Protein AF-A0A2A5NYT8-F1 (afdb_monomer_lite)

Sequence (70 aa):
MAKTGVVAPIVVLVDEEGRKWLVDGRHRLEAVKSCGEPMIEALVFKGPIDAIPLLNARLNSLRGRIKPSA

Radius of gyration: 14.0 Å; chains: 1; bounding box: 30×34×36 Å

Secondary structure (DSSP, 8-state):
----S-SS-EEEEE-TT--EEEEE-HHHHHHHHHTT-S---EEEEES-TTHHHHHHHHHHHHTT---S--

Foldseek 3Di:
DPPPPPVDFWEWEQEPVRDIDGLGDVVVVVVCVVVVNPDTGYDYHYDHPVCSVVVNVVVVVVPPPDDPPD

Structure (mmCIF, N/CA/C/O backbone):
data_AF-A0A2A5NYT8-F1
#
_entry.id   AF-A0A2A5NYT8-F1
#
loop_
_atom_site.group_PDB
_atom_site.id
_atom_site.type_symbol
_atom_site.label_atom_id
_atom_site.label_alt_id
_atom_site.label_comp_id
_atom_site.label_asym_id
_atom_site.label_entity_id
_atom_site.label_seq_id
_atom_site.pdbx_PDB_ins_code
_atom_site.Cartn_x
_atom_site.Cartn_y
_atom_site.Cartn_z
_atom_site.occupancy
_atom_site.B_iso_or_equiv
_atom_site.auth_seq_id
_atom_site.auth_comp_id
_atom_site.auth_asym_id
_atom_site.auth_atom_id
_atom_site.pdbx_PDB_model_num
ATOM 1 N N . MET A 1 1 ? -2.399 -7.100 24.003 1.00 38.91 1 MET A N 1
ATOM 2 C CA . MET A 1 1 ? -3.410 -6.221 23.380 1.00 38.91 1 MET A CA 1
ATOM 3 C C . MET A 1 1 ? -3.601 -6.686 21.951 1.00 38.91 1 MET A C 1
ATOM 5 O O . MET A 1 1 ? -2.658 -6.600 21.175 1.00 38.91 1 MET A O 1
ATOM 9 N N . ALA A 1 2 ? -4.756 -7.271 21.636 1.00 37.75 2 ALA A N 1
ATOM 10 C CA . ALA A 1 2 ? -5.098 -7.606 20.260 1.00 37.75 2 ALA A CA 1
ATOM 11 C C . ALA A 1 2 ? -5.314 -6.282 19.521 1.00 37.75 2 ALA A C 1
ATOM 13 O O . ALA A 1 2 ? -6.278 -5.572 19.804 1.00 37.75 2 ALA A O 1
ATOM 14 N N . LYS A 1 3 ? -4.352 -5.906 18.671 1.00 48.56 3 LYS A N 1
ATOM 15 C CA . LYS A 1 3 ? -4.488 -4.759 17.772 1.00 48.56 3 LYS A CA 1
ATOM 16 C C . LYS A 1 3 ? -5.781 -4.948 16.980 1.00 48.56 3 LYS A C 1
ATOM 18 O O . LYS A 1 3 ? -6.094 -6.075 16.595 1.00 48.56 3 LYS A O 1
ATOM 23 N N . THR A 1 4 ? -6.533 -3.860 16.839 1.00 51.19 4 THR A N 1
ATOM 24 C CA . THR A 1 4 ? -7.756 -3.715 16.036 1.00 51.19 4 THR A CA 1
ATOM 25 C C . THR A 1 4 ? -7.775 -4.672 14.845 1.00 51.19 4 THR A C 1
ATOM 27 O O . THR A 1 4 ? -6.734 -4.853 14.229 1.00 51.19 4 THR A O 1
ATOM 30 N N . GLY A 1 5 ? -8.932 -5.294 14.557 1.00 52.31 5 GLY A N 1
ATOM 31 C CA . GLY A 1 5 ? -9.173 -6.408 13.613 1.00 52.31 5 GLY A CA 1
ATOM 32 C C . GLY A 1 5 ? -8.772 -6.199 12.141 1.00 52.31 5 GLY A C 1
ATOM 33 O O . GLY A 1 5 ? -9.521 -6.508 11.218 1.00 52.31 5 GLY A O 1
ATOM 34 N N . VAL A 1 6 ? -7.573 -5.685 11.912 1.00 56.25 6 VAL A N 1
ATOM 35 C CA . VAL A 1 6 ? -6.880 -5.514 10.654 1.00 56.25 6 VAL A CA 1
ATOM 36 C C . VAL A 1 6 ? -6.303 -6.881 10.310 1.00 56.25 6 VAL A C 1
ATOM 38 O O . VAL A 1 6 ? -5.201 -7.246 10.700 1.00 56.25 6 VAL A O 1
ATOM 41 N N . VAL A 1 7 ? -7.097 -7.665 9.583 1.00 65.50 7 VAL A N 1
ATOM 42 C CA . VAL A 1 7 ? -6.786 -9.053 9.191 1.00 65.50 7 VAL A CA 1
ATOM 43 C C . VAL A 1 7 ? -5.505 -9.158 8.344 1.00 65.50 7 VAL A C 1
ATOM 45 O O . VAL A 1 7 ? -4.905 -10.223 8.245 1.00 65.50 7 VAL A O 1
ATOM 48 N N . ALA A 1 8 ? -5.059 -8.055 7.738 1.00 78.12 8 ALA A N 1
ATOM 49 C CA . ALA A 1 8 ? -3.811 -7.996 6.987 1.00 78.12 8 ALA A CA 1
ATOM 50 C C . ALA A 1 8 ? -3.224 -6.567 6.995 1.00 78.12 8 ALA A C 1
ATOM 52 O O . ALA A 1 8 ? -3.998 -5.607 7.065 1.00 78.12 8 ALA A O 1
ATOM 53 N N . PRO A 1 9 ? -1.902 -6.395 6.831 1.00 87.00 9 PRO A N 1
ATOM 54 C CA . PRO A 1 9 ? -1.258 -5.084 6.700 1.00 87.00 9 PRO A CA 1
ATOM 55 C C . PRO A 1 9 ? -1.616 -4.382 5.376 1.00 87.00 9 PRO A C 1
ATOM 57 O O . PRO A 1 9 ? -1.994 -5.037 4.395 1.00 87.00 9 PRO A O 1
ATOM 60 N N . ILE A 1 10 ? -1.499 -3.050 5.336 1.00 91.44 10 ILE A N 1
ATOM 61 C CA . ILE A 1 10 ? -1.580 -2.267 4.085 1.00 91.44 10 ILE A CA 1
ATOM 62 C C . ILE A 1 10 ? -0.285 -2.405 3.276 1.00 91.44 10 ILE A C 1
ATOM 64 O O . ILE A 1 10 ? 0.733 -2.836 3.812 1.00 91.44 10 ILE A O 1
ATOM 68 N N . VAL A 1 11 ? -0.297 -2.031 1.996 1.00 91.69 11 VAL A N 1
ATOM 69 C CA . VAL A 1 11 ? 0.897 -2.083 1.138 1.00 91.69 11 VAL A CA 1
ATOM 70 C C . VAL A 1 11 ? 1.278 -0.684 0.681 1.00 91.69 11 VAL A C 1
ATOM 72 O O . VAL A 1 11 ? 0.445 0.048 0.147 1.00 91.69 11 VAL A O 1
ATOM 75 N N . VAL A 1 12 ? 2.547 -0.328 0.873 1.00 94.50 12 VAL A N 1
ATOM 76 C CA . VAL A 1 12 ? 3.116 0.979 0.539 1.00 94.50 12 VAL A CA 1
ATOM 77 C C . VAL A 1 12 ? 4.351 0.793 -0.340 1.00 94.50 12 VAL A C 1
ATOM 79 O O . VAL A 1 12 ? 5.195 -0.053 -0.051 1.00 94.50 12 VAL A O 1
ATOM 82 N N . LEU A 1 13 ? 4.477 1.607 -1.386 1.00 94.94 13 LEU A N 1
ATOM 83 C CA . LEU A 1 13 ? 5.706 1.768 -2.159 1.00 94.94 13 LEU A CA 1
ATOM 84 C C . LEU A 1 13 ? 6.415 3.052 -1.710 1.00 94.94 13 LEU A C 1
ATOM 86 O O . LEU A 1 13 ? 5.777 4.091 -1.567 1.00 94.94 13 LEU A O 1
ATOM 90 N N . VAL A 1 14 ? 7.723 2.983 -1.499 1.00 96.06 14 VAL A N 1
ATOM 91 C CA . VAL A 1 14 ? 8.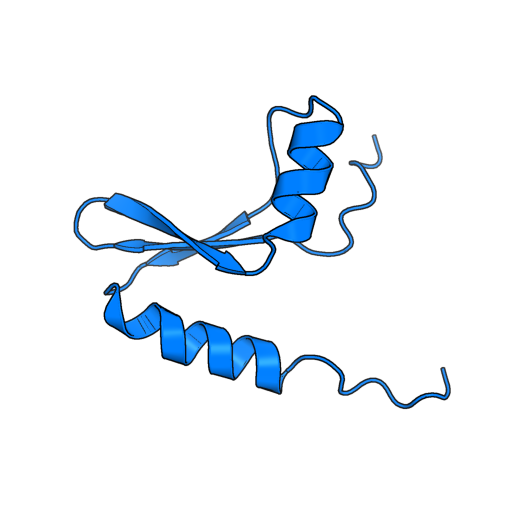608 4.134 -1.325 1.00 96.06 14 VAL A CA 1
ATOM 92 C C . VAL A 1 14 ? 9.395 4.316 -2.616 1.00 96.06 14 VAL A C 1
ATOM 94 O O . VAL A 1 14 ? 10.125 3.402 -3.009 1.00 96.06 14 VAL A O 1
ATOM 97 N N . ASP A 1 15 ? 9.221 5.465 -3.268 1.00 93.56 15 ASP A N 1
ATOM 98 C CA . ASP A 1 15 ? 9.971 5.803 -4.480 1.00 93.56 15 ASP A CA 1
ATOM 99 C C . ASP A 1 15 ? 11.414 6.241 -4.176 1.00 93.56 15 ASP A C 1
ATOM 101 O O . ASP A 1 15 ? 11.840 6.310 -3.018 1.00 93.56 15 ASP A O 1
ATOM 105 N N . GLU A 1 16 ? 12.190 6.506 -5.227 1.00 92.00 16 GLU A N 1
ATOM 106 C CA . GLU A 1 16 ? 13.595 6.924 -5.119 1.00 92.00 16 GLU A CA 1
ATOM 107 C C . GLU A 1 16 ? 13.764 8.274 -4.405 1.00 92.00 16 GLU A C 1
ATOM 109 O O . GLU A 1 16 ? 14.804 8.529 -3.800 1.00 92.00 16 GLU A O 1
ATOM 114 N N . GLU A 1 17 ? 12.722 9.106 -4.399 1.00 94.06 17 GLU A N 1
ATOM 115 C CA . GLU A 1 17 ? 12.683 10.382 -3.685 1.00 94.06 17 GLU A CA 1
ATOM 116 C C . GLU A 1 17 ? 12.197 10.237 -2.230 1.00 94.06 17 GLU A C 1
ATOM 118 O O . GLU A 1 17 ? 12.080 11.221 -1.497 1.00 94.06 17 GLU A O 1
ATOM 123 N N . GLY A 1 18 ? 11.898 9.014 -1.785 1.00 92.75 18 GLY A N 1
ATOM 124 C CA . GLY A 1 18 ? 11.418 8.724 -0.437 1.00 92.75 18 GLY A CA 1
ATOM 125 C C . GLY A 1 18 ? 9.925 8.991 -0.222 1.00 92.75 18 GLY A C 1
ATOM 126 O O . GLY A 1 18 ? 9.449 8.894 0.917 1.00 92.75 18 GLY A O 1
ATOM 127 N N . ARG A 1 19 ? 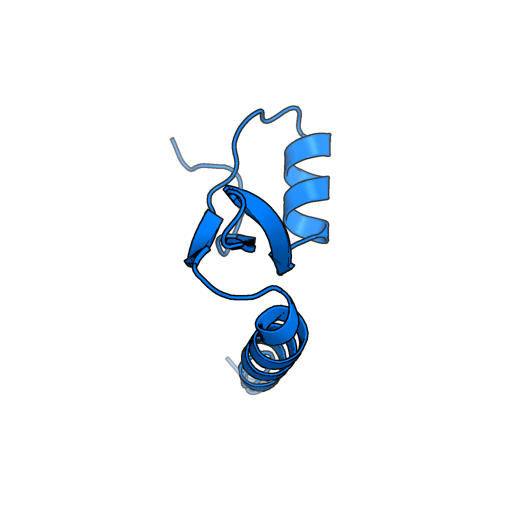9.157 9.305 -1.273 1.00 94.81 19 ARG A N 1
ATOM 128 C CA . ARG A 1 19 ? 7.708 9.522 -1.166 1.00 94.81 19 ARG A CA 1
ATOM 129 C C . ARG A 1 19 ? 6.994 8.185 -1.018 1.00 94.81 19 ARG A C 1
ATOM 131 O O . ARG A 1 19 ? 7.355 7.185 -1.634 1.00 94.81 19 ARG A O 1
ATOM 138 N N . LYS A 1 20 ? 5.957 8.174 -0.179 1.00 94.19 20 LYS A N 1
ATOM 139 C CA . LYS A 1 20 ? 5.170 6.981 0.155 1.00 94.19 20 LYS A CA 1
ATOM 140 C C . LYS A 1 20 ? 3.876 6.964 -0.644 1.00 94.19 20 LYS A C 1
ATOM 142 O O . LYS A 1 20 ? 3.033 7.843 -0.478 1.00 94.19 20 LYS A O 1
ATOM 147 N N . TRP A 1 21 ? 3.692 5.919 -1.432 1.00 93.88 21 TRP A N 1
ATOM 148 C CA . 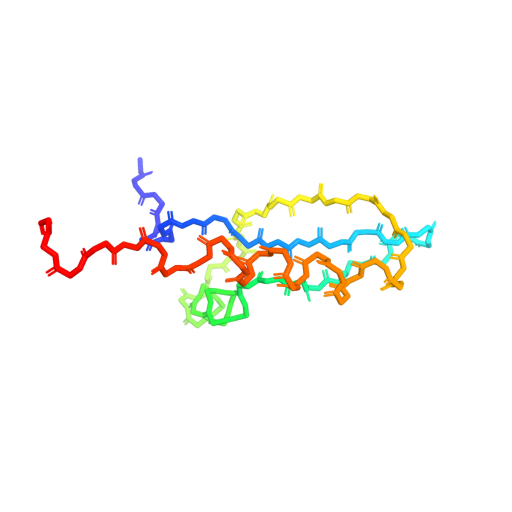TRP A 1 21 ? 2.516 5.689 -2.254 1.00 93.88 21 TRP A CA 1
ATOM 149 C C . TRP A 1 21 ? 1.727 4.506 -1.709 1.00 93.88 21 TRP A C 1
ATOM 151 O O . TRP A 1 21 ? 2.266 3.414 -1.532 1.00 93.88 21 TRP A O 1
ATOM 161 N N . LEU A 1 22 ? 0.439 4.712 -1.438 1.00 92.44 22 LEU A N 1
ATOM 162 C CA . LEU A 1 22 ? -0.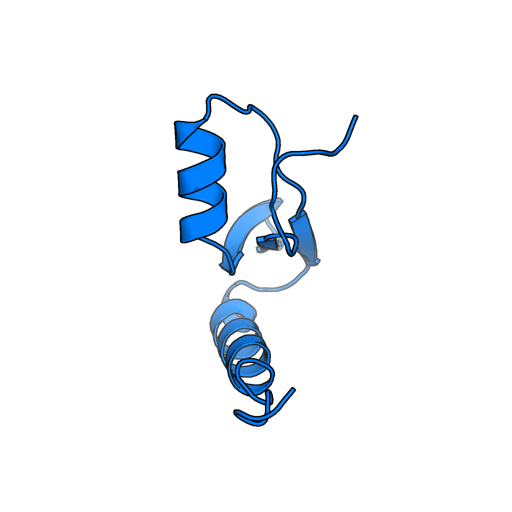446 3.621 -1.050 1.00 92.44 22 LEU A CA 1
ATOM 163 C C . LEU A 1 22 ? -0.732 2.747 -2.276 1.00 92.44 22 LEU A C 1
ATOM 165 O O . LEU A 1 22 ? -1.342 3.207 -3.239 1.00 92.44 22 LEU A O 1
ATOM 169 N N . VAL A 1 23 ? -0.305 1.490 -2.217 1.00 91.25 23 VAL A N 1
ATOM 170 C CA . VAL A 1 23 ? -0.533 0.493 -3.269 1.00 91.25 23 VAL A CA 1
ATOM 171 C C . VAL A 1 23 ? -1.842 -0.234 -2.982 1.00 91.25 23 VAL A C 1
ATOM 173 O O . VAL A 1 23 ? -2.747 -0.245 -3.808 1.00 91.25 23 VAL A O 1
ATOM 176 N N . ASP A 1 24 ? -1.992 -0.758 -1.764 1.00 90.19 24 ASP A N 1
ATOM 177 C CA . ASP A 1 24 ? -3.166 -1.525 -1.370 1.00 90.19 24 ASP A CA 1
ATOM 178 C C . ASP A 1 24 ? -3.599 -1.257 0.077 1.00 90.19 24 ASP A C 1
ATOM 180 O O . ASP A 1 24 ? -2.790 -0.957 0.952 1.00 90.19 24 ASP A O 1
ATOM 184 N N . GLY A 1 25 ? -4.896 -1.433 0.347 1.00 89.00 25 GLY A N 1
ATOM 185 C CA . GLY A 1 25 ? -5.452 -1.350 1.694 1.00 89.00 25 GLY A CA 1
ATOM 186 C C . GLY A 1 25 ? -6.104 -0.012 2.029 1.00 89.00 25 GLY A C 1
ATOM 187 O O . GLY A 1 25 ? -6.246 0.297 3.208 1.00 89.00 25 GLY A O 1
ATOM 188 N N . ARG A 1 26 ? -6.561 0.745 1.022 1.00 91.81 26 ARG A N 1
ATOM 189 C CA . ARG A 1 26 ? -7.265 2.028 1.195 1.00 91.81 26 ARG A CA 1
ATOM 190 C C . ARG A 1 26 ? -8.390 1.982 2.230 1.00 91.81 26 ARG A C 1
ATOM 192 O O . ARG A 1 26 ? -8.344 2.752 3.179 1.00 91.81 26 ARG A O 1
ATOM 199 N N . HIS A 1 27 ? -9.332 1.047 2.113 1.00 90.06 27 HIS A N 1
ATOM 200 C CA . HIS A 1 27 ? -10.440 0.950 3.075 1.00 90.06 27 HIS A CA 1
ATOM 201 C C . HIS A 1 27 ? -9.969 0.628 4.500 1.00 90.06 27 HIS A C 1
ATOM 203 O O . HIS A 1 27 ? -10.554 1.108 5.461 1.00 90.06 27 HIS A O 1
ATOM 209 N N . ARG A 1 28 ? -8.891 -0.156 4.657 1.00 89.69 28 ARG A N 1
ATOM 210 C CA . ARG A 1 28 ? -8.310 -0.451 5.980 1.00 89.69 28 ARG A CA 1
ATOM 211 C C . ARG A 1 28 ? -7.648 0.786 6.576 1.00 89.69 28 ARG A C 1
ATOM 213 O O . ARG A 1 28 ? -7.845 1.064 7.752 1.00 89.69 28 ARG A O 1
ATOM 220 N N . LEU A 1 29 ? -6.910 1.544 5.764 1.00 90.62 29 LEU A N 1
ATOM 221 C CA . LEU A 1 29 ? -6.321 2.813 6.185 1.00 90.62 29 LEU A CA 1
ATOM 222 C C . LEU A 1 29 ? -7.404 3.817 6.609 1.00 90.62 29 LEU A C 1
ATOM 224 O O . LEU A 1 29 ? -7.281 4.444 7.657 1.00 90.62 29 LEU A O 1
ATOM 228 N N . GLU A 1 30 ? -8.476 3.940 5.826 1.00 91.19 30 GLU A N 1
ATOM 229 C CA . GLU A 1 30 ? -9.622 4.803 6.141 1.00 91.19 30 GLU A CA 1
ATOM 230 C C . GLU A 1 30 ? -10.353 4.339 7.413 1.00 91.19 30 GLU A C 1
ATOM 232 O O . GLU A 1 30 ? -10.684 5.172 8.255 1.00 91.19 30 GLU A O 1
ATOM 237 N N . ALA A 1 31 ? -10.528 3.028 7.608 1.00 89.31 31 ALA A N 1
ATOM 238 C CA . ALA A 1 31 ? -11.137 2.466 8.813 1.00 89.31 31 ALA A CA 1
ATOM 239 C C . ALA A 1 31 ? -10.308 2.770 10.071 1.00 89.31 31 ALA A C 1
ATOM 241 O O . ALA A 1 31 ? -10.842 3.311 11.035 1.00 89.31 31 ALA A O 1
ATOM 242 N N . VAL A 1 32 ? -8.996 2.511 10.047 1.00 88.94 32 VAL A N 1
ATOM 243 C CA . VAL A 1 32 ? -8.094 2.821 11.172 1.00 88.94 32 VAL A CA 1
ATOM 244 C C . VAL A 1 32 ? -8.098 4.324 11.466 1.00 88.94 32 VAL A C 1
ATOM 246 O O . VAL A 1 32 ? -8.246 4.727 12.619 1.00 88.94 32 VAL A O 1
ATOM 249 N N . LYS A 1 33 ? -8.069 5.165 10.423 1.00 89.00 33 LYS A N 1
ATOM 250 C CA . LYS A 1 33 ? -8.204 6.621 10.567 1.00 89.00 33 LYS A CA 1
ATOM 251 C C . LYS A 1 33 ? -9.530 7.017 11.229 1.00 89.00 33 LYS A C 1
ATOM 253 O O . LYS A 1 33 ? -9.536 7.902 12.079 1.00 89.00 33 LYS A O 1
ATOM 258 N N . SER A 1 34 ? -10.639 6.367 10.871 1.00 89.00 34 SER A N 1
ATOM 259 C CA . SER A 1 34 ? -11.957 6.626 11.471 1.00 89.00 34 SER A CA 1
ATOM 260 C C . SER A 1 34 ? -12.052 6.190 12.937 1.00 89.00 34 SER A C 1
ATOM 262 O O . SER A 1 34 ? -12.795 6.793 13.704 1.00 89.00 34 SER A O 1
ATOM 264 N N . CYS A 1 35 ? -11.251 5.204 13.348 1.00 87.94 35 CYS A N 1
ATOM 265 C CA . CYS A 1 35 ? -11.133 4.772 14.739 1.00 87.94 35 CYS A CA 1
ATOM 266 C C . CYS A 1 35 ? -10.235 5.688 15.590 1.00 87.94 35 CYS A C 1
ATOM 268 O O . CYS A 1 35 ? -10.064 5.421 16.776 1.00 87.94 35 CYS A O 1
ATOM 270 N N . GLY A 1 36 ? -9.648 6.744 15.011 1.00 88.44 36 GLY A N 1
ATOM 271 C CA . GLY A 1 36 ? -8.720 7.634 15.717 1.00 88.44 36 GLY A CA 1
ATOM 272 C C . GLY A 1 36 ? -7.362 6.994 16.024 1.00 88.44 36 GLY A C 1
ATOM 273 O O . GLY A 1 36 ? -6.601 7.521 16.831 1.00 88.44 36 GLY A O 1
ATOM 274 N N . GLU A 1 37 ? -7.050 5.867 15.387 1.00 86.75 37 GLU A N 1
ATOM 275 C CA . GLU A 1 37 ? -5.796 5.146 15.579 1.00 86.75 37 GLU A CA 1
ATOM 276 C C . GLU A 1 37 ? -4.676 5.833 14.774 1.00 86.75 37 GLU A C 1
ATOM 278 O O . GLU A 1 37 ? -4.787 5.981 13.551 1.00 86.75 37 GLU A O 1
ATOM 283 N N . PRO A 1 38 ? -3.578 6.260 15.422 1.00 85.69 38 PRO A N 1
ATOM 284 C CA . PRO A 1 38 ? -2.517 7.018 14.759 1.00 85.69 38 PRO A CA 1
ATOM 285 C C . PRO A 1 38 ? -1.574 6.137 13.929 1.00 85.69 38 PRO A C 1
ATOM 287 O O . PRO A 1 38 ? -0.737 6.656 13.189 1.00 85.69 38 PRO A O 1
ATOM 290 N N . MET A 1 39 ? -1.658 4.811 14.072 1.00 87.12 39 MET A N 1
ATOM 291 C CA . MET A 1 39 ? -0.719 3.864 13.479 1.00 87.12 39 MET A CA 1
ATOM 292 C C . MET A 1 39 ? -1.441 2.679 12.843 1.00 87.12 39 MET A C 1
ATOM 294 O O . MET A 1 39 ? -2.422 2.165 13.371 1.00 87.12 39 MET A O 1
ATOM 298 N N . ILE A 1 40 ? -0.898 2.211 11.720 1.00 88.62 40 ILE A N 1
ATOM 299 C CA . ILE A 1 40 ? -1.342 1.005 11.021 1.00 88.62 40 ILE A CA 1
ATOM 300 C C . ILE A 1 40 ? -0.126 0.210 10.553 1.00 88.62 40 ILE A C 1
ATOM 302 O O . ILE A 1 40 ? 0.906 0.779 10.192 1.00 88.62 40 ILE A O 1
ATOM 306 N N . GLU A 1 41 ? -0.246 -1.112 10.549 1.00 90.19 41 GLU A N 1
ATOM 307 C CA . GLU A 1 41 ? 0.798 -1.992 10.031 1.00 90.19 41 GLU A CA 1
ATOM 308 C C . GLU A 1 41 ? 0.845 -1.949 8.500 1.00 90.19 41 GLU A C 1
ATOM 310 O O . GLU A 1 41 ? -0.181 -2.078 7.826 1.00 90.19 41 GLU A O 1
ATOM 315 N N . ALA A 1 42 ? 2.052 -1.786 7.954 1.00 91.88 42 ALA A N 1
ATOM 316 C CA . ALA A 1 42 ? 2.291 -1.654 6.524 1.00 91.88 42 ALA A CA 1
ATOM 317 C C . ALA A 1 42 ? 3.453 -2.542 6.060 1.00 91.88 42 ALA A C 1
ATOM 319 O O . ALA A 1 42 ? 4.501 -2.597 6.702 1.00 91.88 42 ALA A O 1
ATOM 320 N N . LEU A 1 43 ? 3.282 -3.181 4.904 1.00 91.62 43 LEU A N 1
ATOM 321 C CA . LEU A 1 43 ? 4.360 -3.772 4.119 1.00 91.62 43 LEU A CA 1
ATOM 322 C C . LEU A 1 43 ? 4.924 -2.703 3.189 1.00 91.62 43 LEU A C 1
ATOM 324 O O . LEU A 1 43 ? 4.185 -2.117 2.396 1.00 91.62 43 LEU A O 1
ATOM 328 N N . VAL A 1 44 ? 6.226 -2.452 3.300 1.00 93.00 44 VAL A N 1
ATOM 329 C CA . VAL A 1 44 ? 6.903 -1.376 2.573 1.00 93.00 44 VAL A CA 1
ATOM 330 C C . VAL A 1 44 ? 7.824 -1.966 1.514 1.00 93.00 44 VAL A C 1
ATOM 332 O O . VAL A 1 44 ? 8.762 -2.693 1.832 1.00 93.00 44 VAL A O 1
ATOM 335 N N . PHE A 1 45 ? 7.569 -1.611 0.261 1.00 91.25 45 PHE A N 1
ATOM 336 C CA . PHE A 1 45 ? 8.404 -1.943 -0.887 1.00 91.25 45 PHE A CA 1
ATOM 337 C C . PHE A 1 45 ? 9.166 -0.702 -1.336 1.00 91.25 45 PHE A C 1
ATOM 339 O O . PHE A 1 45 ? 8.645 0.405 -1.245 1.00 91.25 45 PHE A O 1
ATOM 346 N N . LYS A 1 46 ? 10.391 -0.877 -1.827 1.00 93.56 46 LYS A N 1
ATOM 347 C CA . LYS A 1 46 ? 11.149 0.191 -2.486 1.00 93.56 46 LYS A CA 1
ATOM 348 C C . LYS A 1 46 ? 11.159 -0.071 -3.981 1.00 93.56 46 LYS A C 1
ATOM 350 O O . LYS A 1 46 ? 11.375 -1.213 -4.384 1.00 93.56 46 LYS A O 1
ATOM 355 N N . GLY A 1 47 ? 10.935 0.960 -4.781 1.00 91.12 47 GLY A N 1
ATOM 356 C CA . GLY A 1 47 ? 10.978 0.831 -6.231 1.00 91.12 47 GLY A CA 1
ATOM 357 C C . GLY A 1 47 ? 10.391 2.038 -6.951 1.00 91.12 47 GLY A 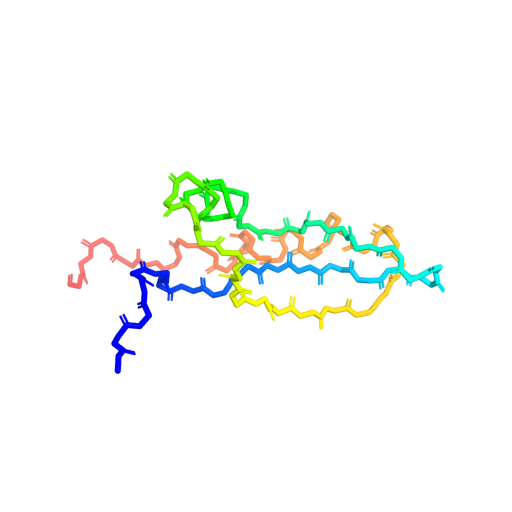C 1
ATOM 358 O O . GLY A 1 47 ? 9.841 2.929 -6.307 1.00 91.12 47 GLY A O 1
ATOM 359 N N . PRO A 1 48 ? 10.504 2.067 -8.282 1.00 90.81 48 PRO A N 1
ATOM 360 C CA . PRO A 1 48 ? 10.006 3.175 -9.079 1.00 90.81 48 PRO A CA 1
ATOM 361 C C . PRO A 1 48 ? 8.467 3.203 -9.098 1.00 90.81 48 PRO A C 1
ATOM 363 O O . PRO A 1 48 ? 7.795 2.185 -8.912 1.00 90.81 48 PRO A O 1
ATOM 366 N N . ILE A 1 49 ? 7.892 4.395 -9.281 1.00 88.50 49 ILE A N 1
ATOM 367 C CA . ILE A 1 49 ? 6.435 4.625 -9.214 1.00 88.50 49 ILE A CA 1
ATOM 368 C C . ILE A 1 49 ? 5.653 3.831 -10.276 1.00 88.50 49 ILE A C 1
ATOM 370 O O . ILE A 1 49 ? 4.513 3.422 -10.056 1.00 88.50 49 ILE A O 1
ATOM 374 N N . ASP A 1 50 ? 6.281 3.560 -11.415 1.00 89.50 50 ASP A N 1
ATOM 375 C CA . ASP A 1 50 ? 5.752 2.741 -12.506 1.00 89.50 50 ASP A CA 1
ATOM 376 C C . ASP A 1 50 ? 5.605 1.252 -12.133 1.00 89.50 50 ASP A C 1
ATOM 378 O O . ASP A 1 50 ? 4.887 0.517 -12.811 1.00 89.50 50 ASP A O 1
ATOM 382 N N . ALA A 1 51 ? 6.181 0.807 -11.011 1.00 86.75 51 ALA A N 1
ATOM 383 C CA . ALA A 1 51 ? 5.954 -0.526 -10.460 1.00 86.75 51 ALA A CA 1
ATOM 384 C C . ALA A 1 51 ? 4.590 -0.666 -9.752 1.00 86.75 51 ALA A C 1
ATOM 386 O O . ALA A 1 51 ? 4.125 -1.792 -9.541 1.00 86.75 51 ALA A O 1
ATOM 387 N N . ILE A 1 52 ? 3.917 0.439 -9.393 1.00 85.06 52 ILE A N 1
ATOM 388 C CA . ILE A 1 52 ? 2.639 0.412 -8.652 1.00 85.06 52 ILE A CA 1
ATOM 389 C C . ILE A 1 52 ? 1.549 -0.381 -9.395 1.00 85.06 52 ILE A C 1
ATOM 391 O O . ILE A 1 52 ? 0.940 -1.256 -8.770 1.00 85.06 52 ILE A O 1
ATOM 395 N N . PRO A 1 53 ? 1.276 -0.154 -10.699 1.00 86.62 53 PRO A N 1
ATOM 396 C CA . PRO A 1 53 ? 0.258 -0.913 -11.425 1.00 86.62 53 PRO A CA 1
ATOM 397 C C . PRO A 1 53 ? 0.545 -2.418 -11.455 1.00 86.62 53 PRO A C 1
ATOM 399 O O . PRO A 1 53 ? -0.375 -3.218 -11.285 1.00 86.62 53 PRO A O 1
ATOM 402 N N . LEU A 1 54 ? 1.815 -2.811 -11.611 1.00 86.94 54 LEU A N 1
ATOM 403 C CA . LEU A 1 54 ? 2.223 -4.217 -11.629 1.00 86.94 54 LEU A CA 1
ATOM 404 C C . LEU A 1 54 ? 2.024 -4.878 -10.259 1.00 86.94 54 LEU A C 1
ATOM 406 O O . LEU A 1 54 ? 1.476 -5.981 -10.177 1.00 86.94 54 LEU A O 1
ATOM 410 N N . LEU A 1 55 ? 2.414 -4.194 -9.179 1.00 83.69 55 LEU A N 1
ATOM 411 C CA . LEU A 1 55 ? 2.180 -4.653 -7.808 1.00 83.69 55 LEU A CA 1
ATOM 412 C C . LEU A 1 55 ? 0.682 -4.801 -7.525 1.00 83.69 55 LEU A C 1
ATOM 414 O O . LEU A 1 55 ? 0.258 -5.830 -6.999 1.00 83.69 55 LEU A O 1
ATOM 418 N N . ASN A 1 56 ? -0.131 -3.833 -7.947 1.00 83.38 56 ASN A N 1
ATOM 419 C CA . ASN A 1 56 ? -1.586 -3.894 -7.815 1.00 83.38 56 ASN A CA 1
ATOM 420 C C . ASN A 1 56 ? -2.195 -5.070 -8.575 1.00 83.38 56 ASN A C 1
ATOM 422 O O . ASN A 1 56 ? -2.987 -5.829 -8.012 1.00 83.38 56 ASN A O 1
ATOM 426 N N . ALA A 1 57 ? -1.799 -5.266 -9.833 1.00 84.38 57 ALA A N 1
ATOM 427 C CA . ALA A 1 57 ? -2.253 -6.393 -10.638 1.00 84.38 57 ALA A CA 1
ATOM 428 C C . ALA A 1 57 ? -1.876 -7.732 -9.986 1.00 84.38 57 ALA A C 1
ATOM 430 O O . ALA A 1 57 ? -2.712 -8.632 -9.878 1.00 84.38 57 ALA A O 1
ATOM 431 N N . ARG A 1 58 ? -0.644 -7.853 -9.474 1.00 85.00 58 ARG A N 1
ATOM 432 C CA . ARG A 1 58 ? -0.184 -9.054 -8.771 1.00 85.00 58 ARG A CA 1
ATOM 433 C C . ARG A 1 58 ? -0.990 -9.309 -7.501 1.00 85.00 58 ARG A C 1
ATOM 435 O O . ARG A 1 58 ? -1.466 -10.428 -7.321 1.00 85.00 58 ARG A O 1
ATOM 442 N N . LEU A 1 59 ? -1.181 -8.303 -6.651 1.00 83.38 59 LEU A N 1
ATOM 443 C CA . LEU A 1 59 ? -1.960 -8.433 -5.416 1.00 83.38 59 LEU A CA 1
ATOM 444 C C . LEU A 1 59 ? -3.410 -8.830 -5.710 1.00 83.38 59 LEU A C 1
ATOM 446 O O . LEU A 1 59 ? -3.936 -9.736 -5.068 1.00 83.38 59 LEU A O 1
ATOM 450 N N . ASN A 1 60 ? -4.027 -8.237 -6.732 1.00 82.62 60 ASN A N 1
ATOM 451 C CA . ASN A 1 60 ? -5.369 -8.617 -7.169 1.00 82.62 60 ASN A CA 1
ATOM 452 C C . ASN A 1 60 ? -5.423 -10.045 -7.727 1.00 82.62 60 ASN A C 1
ATOM 454 O O . ASN A 1 60 ? -6.365 -10.766 -7.423 1.00 82.62 60 ASN A O 1
ATOM 458 N N . SER A 1 61 ? -4.400 -10.503 -8.456 1.00 80.50 61 SER A N 1
ATOM 459 C CA . SER A 1 61 ? -4.337 -11.886 -8.964 1.00 80.50 61 SER A CA 1
ATOM 460 C C . SER A 1 61 ? -4.242 -12.951 -7.859 1.00 80.50 61 SER A C 1
ATOM 462 O O . SER A 1 61 ? -4.601 -14.112 -8.071 1.00 80.50 61 SER A O 1
ATOM 464 N N . LEU A 1 62 ? -3.734 -12.561 -6.686 1.00 76.62 62 LEU A N 1
ATOM 465 C CA . LEU A 1 62 ? -3.617 -13.418 -5.507 1.00 76.62 62 LEU A CA 1
ATOM 466 C C . LEU A 1 62 ? -4.888 -13.392 -4.643 1.00 76.62 62 LEU A C 1
ATOM 468 O O . LEU A 1 62 ? -5.115 -14.316 -3.861 1.00 76.62 62 LEU A O 1
ATOM 472 N N . ARG A 1 63 ? -5.727 -12.359 -4.784 1.00 72.50 63 ARG A N 1
ATOM 473 C CA . ARG A 1 63 ? -6.988 -12.211 -4.050 1.00 72.50 63 ARG A CA 1
ATOM 474 C C . ARG A 1 63 ? -8.071 -13.128 -4.606 1.00 72.50 63 ARG A C 1
ATOM 476 O O . ARG A 1 63 ? -8.155 -13.364 -5.803 1.00 72.50 63 ARG A O 1
ATOM 483 N N . GLY A 1 64 ? -8.933 -13.626 -3.720 1.00 62.56 64 GLY A N 1
ATOM 484 C CA . GLY A 1 64 ? -10.148 -14.338 -4.123 1.00 62.56 64 GLY A CA 1
ATOM 485 C C . GLY A 1 64 ? -9.949 -15.787 -4.575 1.00 62.56 64 GLY A C 1
ATOM 486 O O . GLY A 1 64 ? -10.915 -16.413 -4.994 1.00 62.56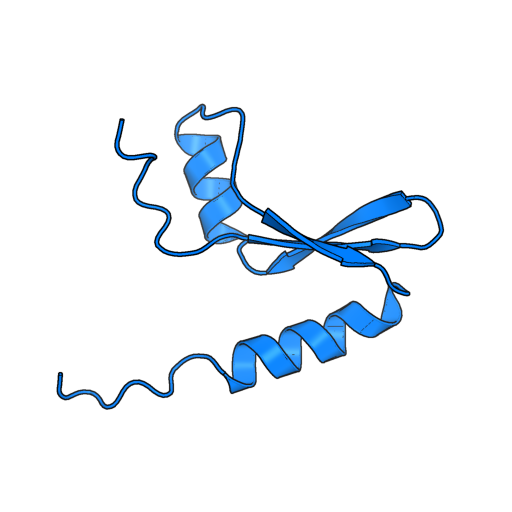 64 GLY A O 1
ATOM 487 N N . ARG A 1 65 ? -8.756 -16.382 -4.421 1.00 60.78 65 ARG A N 1
ATOM 488 C CA . ARG A 1 65 ? -8.566 -17.842 -4.573 1.00 60.78 65 ARG A CA 1
ATOM 489 C C . ARG A 1 65 ? -9.077 -18.635 -3.364 1.00 60.78 65 ARG A C 1
ATOM 491 O O . ARG A 1 65 ? -8.469 -19.618 -2.953 1.00 60.78 65 ARG A O 1
ATOM 498 N N . ILE A 1 66 ? -10.183 -18.192 -2.780 1.00 56.03 66 ILE A N 1
ATOM 499 C CA . ILE A 1 66 ? -10.854 -18.880 -1.686 1.00 56.03 66 ILE A CA 1
ATOM 500 C C . ILE A 1 66 ? -12.011 -19.633 -2.334 1.00 56.03 66 ILE A C 1
ATOM 502 O O . ILE A 1 66 ? -12.891 -19.018 -2.937 1.00 56.03 66 ILE A O 1
ATOM 506 N N . LYS A 1 67 ? -11.983 -20.970 -2.277 1.00 50.84 67 LYS A N 1
ATOM 507 C CA . LYS A 1 67 ? -13.156 -21.761 -2.661 1.00 50.84 67 LYS A CA 1
ATOM 508 C C . LYS A 1 67 ? -14.322 -21.326 -1.761 1.00 50.84 67 LYS A C 1
ATOM 510 O O . LYS A 1 67 ? -14.095 -21.212 -0.561 1.00 50.84 67 LYS A O 1
ATOM 515 N N . PRO A 1 68 ? -15.551 -21.164 -2.279 1.00 54.28 68 PRO A N 1
ATOM 516 C CA . PRO A 1 68 ? -16.737 -20.830 -1.476 1.00 54.28 68 PRO A CA 1
ATOM 517 C C . PRO A 1 68 ? -17.113 -21.849 -0.377 1.00 54.28 68 PRO A C 1
ATOM 519 O O . PRO A 1 68 ? -18.179 -21.737 0.213 1.00 54.28 68 PRO A O 1
ATOM 522 N N . SER A 1 69 ? -16.281 -22.859 -0.124 1.00 58.94 69 SER A N 1
ATOM 523 C CA . SER A 1 69 ? -16.495 -23.934 0.837 1.00 58.94 69 SER A CA 1
ATOM 524 C C . SER A 1 69 ? -15.240 -24.099 1.702 1.00 58.94 69 SER A C 1
ATOM 526 O O . SER A 1 69 ? -14.334 -24.863 1.352 1.00 58.94 69 SER A O 1
ATOM 528 N N . ALA A 1 70 ? -15.169 -23.349 2.795 1.00 44.25 70 ALA A N 1
ATOM 529 C CA . ALA A 1 70 ? -14.327 -23.622 3.954 1.00 44.25 70 ALA A CA 1
ATOM 530 C C . ALA A 1 70 ? -15.108 -23.203 5.199 1.00 44.25 70 ALA A C 1
ATOM 532 O O . ALA A 1 70 ? -15.770 -22.142 5.119 1.00 44.25 70 ALA A O 1
#

pLDDT: mean 81.62, std 15.46, range [37.75, 96.06]